Protein AF-A0A3R7VU96-F1 (afdb_monomer)

Foldseek 3Di:
DVLVVVVVVVQVVVFVVCLVVVVPDDFVVVQVVNVVSVFPHWDDWAKAQPVPRDHDPHSPGRIKIWTWTHDDPDIDTDID

Solvent-accessible surface area (backbone atoms only — not comparable to full-atom values): 4632 Å² total; per-residue (Å²): 116,70,56,62,54,52,49,51,57,48,47,55,55,45,47,60,52,38,51,75,44,51,89,78,61,51,50,68,60,52,51,54,55,46,46,76,63,70,42,69,46,67,80,49,58,47,53,30,18,75,88,76,70,39,71,63,91,50,70,86,55,62,59,38,41,39,39,30,34,21,59,75,90,46,76,47,75,54,77,75

Secondary structure (DSSP, 8-state):
-HHHHHHHHHHHHHHHHHHHS-TT--HHHHHHHHHHTT-SEEEEEEEEETTT-SPP-STTS-EEEEEEEEETTEEEEEE-

Structure (mmCIF, N/CA/C/O backbone):
data_AF-A0A3R7VU96-F1
#
_entry.id   AF-A0A3R7VU96-F1
#
loop_
_atom_site.group_PDB
_atom_site.id
_atom_site.type_symbol
_atom_site.label_atom_id
_atom_site.label_alt_id
_atom_site.label_comp_id
_atom_site.label_asym_id
_atom_site.label_entity_id
_atom_site.label_seq_id
_atom_site.pdbx_PDB_ins_code
_atom_site.Cartn_x
_atom_si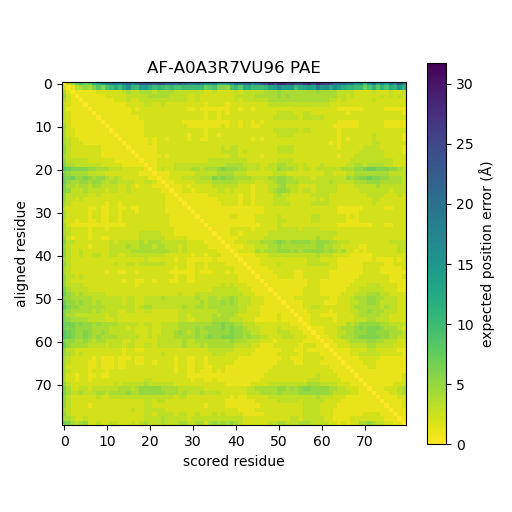te.Cartn_y
_atom_site.Cartn_z
_atom_site.occupancy
_atom_site.B_iso_or_equiv
_atom_site.auth_seq_id
_atom_site.auth_comp_id
_atom_site.auth_asym_id
_atom_site.auth_atom_id
_atom_site.pdbx_PDB_model_num
ATOM 1 N N . MET A 1 1 ? -17.810 3.746 6.271 1.00 61.22 1 MET A N 1
ATOM 2 C CA . MET A 1 1 ? -17.133 3.893 4.956 1.00 61.22 1 MET A CA 1
ATOM 3 C C . MET A 1 1 ? -15.968 4.903 4.896 1.00 61.22 1 MET A C 1
ATOM 5 O O . MET A 1 1 ? -15.187 4.828 3.956 1.00 61.22 1 MET A O 1
ATOM 9 N N . LYS A 1 2 ? -15.751 5.799 5.880 1.00 86.62 2 LYS A N 1
ATOM 10 C CA . LYS A 1 2 ? -14.678 6.825 5.813 1.00 86.62 2 LYS A CA 1
ATOM 11 C C . LYS A 1 2 ? -13.236 6.271 5.823 1.00 86.62 2 LYS A C 1
ATOM 13 O O . LYS A 1 2 ? -12.367 6.842 5.173 1.00 86.62 2 LYS A O 1
ATOM 18 N N . ILE A 1 3 ? -12.976 5.161 6.525 1.00 91.75 3 ILE A N 1
ATOM 19 C CA . ILE A 1 3 ? -11.621 4.579 6.636 1.00 91.75 3 ILE A CA 1
ATOM 20 C C . ILE A 1 3 ? -11.171 3.955 5.311 1.00 91.75 3 ILE A C 1
ATOM 22 O O . ILE A 1 3 ? -10.083 4.270 4.843 1.00 91.75 3 ILE A O 1
ATOM 26 N N . ALA A 1 4 ? -12.013 3.134 4.675 1.00 91.44 4 ALA A N 1
ATOM 27 C CA . ALA A 1 4 ? -11.671 2.485 3.407 1.00 91.44 4 ALA A CA 1
ATOM 28 C C . ALA A 1 4 ? -11.364 3.513 2.303 1.00 91.44 4 ALA A C 1
ATOM 30 O O . ALA A 1 4 ? -10.336 3.414 1.644 1.00 91.44 4 ALA A O 1
ATOM 31 N N . SER A 1 5 ? -12.182 4.566 2.183 1.00 94.81 5 SER A N 1
ATOM 32 C CA . SER A 1 5 ? -11.918 5.677 1.256 1.00 94.81 5 SER A CA 1
ATOM 33 C C . SER A 1 5 ? -10.593 6.392 1.563 1.00 94.81 5 SER A C 1
ATOM 35 O O . SER A 1 5 ? -9.802 6.649 0.656 1.00 94.81 5 SER A O 1
ATOM 37 N N . LYS A 1 6 ? -10.286 6.646 2.846 1.00 96.19 6 LYS A N 1
ATOM 38 C CA . LYS A 1 6 ? -9.005 7.246 3.256 1.00 96.19 6 LYS A CA 1
ATOM 39 C C . LYS A 1 6 ? -7.812 6.362 2.884 1.00 96.19 6 LYS A C 1
ATOM 41 O O . LYS A 1 6 ? -6.807 6.886 2.407 1.00 96.19 6 LYS A O 1
ATOM 46 N N . VAL A 1 7 ? -7.923 5.048 3.081 1.00 96.88 7 VAL A N 1
ATOM 47 C CA . VAL A 1 7 ? -6.893 4.072 2.697 1.00 96.88 7 VAL A CA 1
ATOM 48 C C . VAL A 1 7 ? -6.717 4.039 1.180 1.00 96.88 7 VAL A C 1
ATOM 50 O O . VAL A 1 7 ? -5.589 4.144 0.714 1.00 96.88 7 VAL A O 1
ATOM 53 N N . HIS A 1 8 ? -7.805 3.999 0.411 1.00 96.56 8 HIS A N 1
ATOM 54 C CA . HIS A 1 8 ? -7.759 4.016 -1.051 1.00 96.56 8 HIS A CA 1
ATOM 55 C C . HIS A 1 8 ? -7.077 5.288 -1.591 1.00 96.56 8 HIS A C 1
ATOM 57 O O . HIS A 1 8 ? -6.143 5.213 -2.389 1.00 96.56 8 HIS A O 1
ATOM 63 N N . LEU A 1 9 ? -7.455 6.474 -1.095 1.00 97.00 9 LEU A N 1
ATOM 64 C CA . LEU A 1 9 ? -6.803 7.740 -1.463 1.00 97.00 9 LEU A CA 1
ATOM 65 C C . LEU A 1 9 ? -5.318 7.772 -1.068 1.00 97.00 9 LEU A C 1
ATOM 67 O O . LEU A 1 9 ? -4.485 8.305 -1.805 1.00 97.00 9 LEU A O 1
ATOM 71 N N . PHE A 1 10 ? -4.979 7.216 0.096 1.00 97.56 10 PHE A N 1
ATOM 72 C CA . PHE A 1 10 ? -3.602 7.104 0.566 1.00 97.56 10 PHE A CA 1
ATOM 73 C C . PHE A 1 10 ? -2.766 6.176 -0.327 1.00 97.56 10 PHE A C 1
ATOM 75 O O . PHE A 1 10 ? -1.681 6.574 -0.753 1.00 97.56 10 PHE A O 1
ATOM 82 N N . LEU A 1 11 ? -3.273 4.986 -0.657 1.00 97.62 11 LEU A N 1
ATOM 83 C CA . LEU A 1 11 ? -2.586 4.001 -1.494 1.00 97.62 11 LEU A CA 1
ATOM 84 C C . LEU A 1 11 ? -2.396 4.506 -2.928 1.00 97.62 11 LEU A C 1
ATOM 86 O O . LEU A 1 11 ? -1.283 4.420 -3.445 1.00 97.62 11 LEU A O 1
ATOM 90 N N . ASN A 1 12 ? -3.403 5.165 -3.511 1.00 96.88 12 ASN A N 1
ATOM 91 C CA . ASN A 1 12 ? -3.283 5.848 -4.805 1.00 96.88 12 ASN A CA 1
ATOM 92 C C . ASN A 1 12 ? -2.136 6.873 -4.827 1.00 96.88 12 ASN A C 1
ATOM 94 O O . ASN A 1 12 ? -1.320 6.919 -5.753 1.00 96.88 12 ASN A O 1
ATOM 98 N N . LYS A 1 13 ? -2.029 7.702 -3.780 1.00 97.12 13 LYS A N 1
ATOM 99 C CA . LYS A 1 13 ? -0.925 8.667 -3.652 1.00 97.12 13 LYS A CA 1
ATOM 100 C C . LYS A 1 13 ? 0.415 7.958 -3.441 1.00 97.12 13 LYS A C 1
ATOM 102 O O . LYS A 1 13 ? 1.405 8.330 -4.072 1.00 97.12 13 LYS A O 1
ATOM 107 N N . LYS A 1 14 ? 0.457 6.923 -2.596 1.00 96.75 14 LYS A N 1
ATOM 108 C CA . LYS A 1 14 ? 1.678 6.159 -2.306 1.00 96.75 14 LYS A CA 1
ATOM 109 C C . LYS A 1 14 ? 2.209 5.426 -3.524 1.00 96.75 14 LYS A C 1
ATOM 111 O O . LYS A 1 14 ? 3.407 5.502 -3.765 1.00 96.75 14 LYS A O 1
ATOM 116 N N . LYS A 1 15 ? 1.352 4.822 -4.347 1.00 95.88 15 LYS A N 1
ATOM 117 C CA . LYS A 1 15 ? 1.741 4.182 -5.607 1.00 95.88 15 LYS A CA 1
ATOM 118 C C . LYS A 1 15 ? 2.554 5.115 -6.508 1.00 95.88 15 LYS A C 1
ATOM 120 O O . LYS A 1 15 ? 3.595 4.721 -7.036 1.00 95.88 15 LYS A O 1
ATOM 125 N N . ARG A 1 16 ? 2.133 6.378 -6.635 1.00 95.12 16 ARG A N 1
ATOM 126 C CA . ARG A 1 16 ? 2.859 7.397 -7.415 1.00 95.12 16 ARG A CA 1
ATOM 127 C C . ARG A 1 16 ? 4.237 7.716 -6.832 1.00 95.12 16 ARG A C 1
ATOM 129 O O . ARG A 1 16 ? 5.174 7.921 -7.597 1.00 95.12 16 ARG A O 1
ATOM 136 N N . ILE A 1 17 ? 4.361 7.761 -5.505 1.00 95.69 17 ILE A N 1
ATOM 137 C CA . ILE A 1 17 ? 5.639 7.991 -4.810 1.00 95.69 17 ILE A CA 1
ATOM 138 C C . ILE A 1 17 ? 6.564 6.784 -5.000 1.00 95.69 17 ILE A C 1
ATOM 140 O O . ILE A 1 17 ? 7.701 6.950 -5.428 1.00 95.69 17 ILE A O 1
ATOM 144 N N . ILE A 1 18 ? 6.046 5.573 -4.795 1.00 95.81 18 ILE A N 1
ATOM 145 C CA . ILE A 1 18 ? 6.771 4.309 -4.986 1.00 95.81 18 ILE A CA 1
ATOM 146 C C . ILE A 1 18 ? 7.292 4.185 -6.418 1.00 95.81 18 ILE A C 1
ATOM 148 O O . ILE A 1 18 ? 8.414 3.753 -6.630 1.00 95.81 18 ILE A O 1
ATOM 152 N N . LYS A 1 19 ? 6.515 4.606 -7.423 1.00 94.88 19 LYS A N 1
ATOM 153 C CA . LYS A 1 19 ? 6.983 4.599 -8.816 1.00 94.88 19 LYS A CA 1
ATOM 154 C C . LYS A 1 19 ? 8.181 5.525 -9.049 1.00 94.88 19 LYS A C 1
ATOM 156 O O . LYS A 1 19 ? 9.011 5.227 -9.904 1.00 94.88 19 LYS A O 1
ATOM 161 N N . LYS A 1 20 ? 8.282 6.635 -8.314 1.00 94.19 20 LYS A N 1
ATOM 162 C CA . LYS A 1 20 ? 9.432 7.548 -8.398 1.00 94.19 20 LYS A CA 1
ATOM 163 C C . LYS A 1 20 ? 10.651 7.003 -7.657 1.00 94.19 20 LYS A C 1
ATOM 165 O O . LYS A 1 20 ? 11.758 7.188 -8.150 1.00 94.19 20 LYS A O 1
ATOM 170 N N . ASP A 1 21 ? 10.428 6.323 -6.536 1.00 93.56 21 ASP A N 1
ATOM 171 C CA . ASP A 1 21 ? 11.475 5.813 -5.652 1.00 93.56 21 ASP A CA 1
ATOM 172 C C . ASP A 1 21 ? 11.309 4.312 -5.359 1.00 93.56 21 ASP A C 1
ATOM 174 O O . ASP A 1 21 ? 11.067 3.874 -4.233 1.00 93.56 21 ASP A O 1
ATOM 178 N N . LEU A 1 22 ? 11.372 3.512 -6.425 1.00 94.50 22 LEU A N 1
ATOM 179 C CA . LEU A 1 22 ? 11.092 2.079 -6.351 1.00 94.50 22 LEU A CA 1
ATOM 180 C C . LEU A 1 22 ? 12.139 1.325 -5.524 1.00 94.50 22 LEU A C 1
ATOM 182 O O . LEU A 1 22 ? 11.794 0.399 -4.793 1.00 94.50 22 LEU A O 1
ATOM 186 N N . LEU A 1 23 ? 13.411 1.709 -5.652 1.00 90.69 23 LEU A N 1
ATOM 187 C CA . LEU A 1 23 ? 14.530 1.003 -5.025 1.00 90.69 23 LEU A CA 1
ATOM 188 C C . LEU A 1 23 ? 14.485 1.100 -3.496 1.00 90.69 23 LEU A C 1
ATOM 190 O O . LEU A 1 23 ? 14.834 0.137 -2.819 1.00 90.69 23 LEU A O 1
ATOM 194 N N . ASN A 1 24 ? 13.973 2.210 -2.962 1.00 91.75 24 ASN A N 1
ATOM 195 C CA . ASN A 1 24 ? 13.815 2.414 -1.522 1.00 91.75 24 ASN A CA 1
ATOM 196 C C . ASN A 1 24 ? 12.456 1.934 -0.990 1.00 91.75 24 ASN A C 1
ATOM 198 O O . ASN A 1 24 ? 12.136 2.130 0.187 1.00 91.75 24 ASN A O 1
ATOM 202 N N . PHE A 1 25 ? 11.622 1.311 -1.830 1.00 94.25 25 PHE A N 1
ATOM 203 C CA . PHE A 1 25 ? 10.340 0.796 -1.376 1.00 94.25 25 PHE A CA 1
ATOM 204 C C . PHE A 1 25 ? 10.526 -0.310 -0.335 1.00 94.25 25 PHE A C 1
ATOM 206 O O . PHE A 1 25 ? 11.167 -1.336 -0.575 1.00 94.25 25 PHE A O 1
ATOM 213 N N . SER A 1 26 ? 9.850 -0.141 0.797 1.00 95.31 26 SER A N 1
ATOM 214 C CA . SER A 1 26 ? 9.757 -1.150 1.841 1.00 95.31 26 SER A CA 1
ATOM 215 C C . SER A 1 26 ? 8.300 -1.358 2.235 1.00 95.31 26 SER A C 1
ATOM 217 O O . SER A 1 26 ? 7.601 -0.454 2.707 1.00 95.31 26 SER A O 1
ATOM 219 N N . SER A 1 27 ? 7.848 -2.597 2.047 1.00 95.56 27 SER A N 1
ATOM 220 C CA . SER A 1 27 ? 6.505 -3.035 2.418 1.00 95.56 27 SER A CA 1
ATOM 221 C C . SER A 1 27 ? 6.271 -2.899 3.922 1.00 95.56 27 SER A C 1
ATOM 223 O O . SER A 1 27 ? 5.162 -2.578 4.336 1.00 95.56 27 SER A O 1
ATOM 225 N N . TYR A 1 28 ? 7.313 -3.049 4.746 1.00 96.69 28 TYR A N 1
ATOM 226 C CA . TYR A 1 28 ? 7.242 -2.869 6.196 1.00 96.69 28 TYR A CA 1
ATOM 227 C C . TYR A 1 28 ? 6.787 -1.459 6.595 1.00 96.69 28 TYR A C 1
ATOM 229 O O . TYR A 1 28 ? 5.872 -1.313 7.410 1.00 96.69 28 TYR A O 1
ATOM 237 N N . TYR A 1 29 ? 7.371 -0.412 6.000 1.00 96.69 29 TYR A N 1
ATOM 238 C CA . TYR A 1 29 ? 6.967 0.963 6.308 1.00 96.69 29 TYR A CA 1
ATOM 239 C C . TYR A 1 29 ? 5.550 1.254 5.825 1.00 96.69 29 TYR A C 1
ATOM 241 O O . TYR A 1 29 ? 4.771 1.851 6.567 1.00 96.69 29 TYR A O 1
ATOM 249 N N . LEU A 1 30 ? 5.179 0.768 4.637 1.00 97.62 30 LEU A N 1
ATOM 250 C CA . LEU A 1 30 ? 3.825 0.962 4.126 1.00 97.62 30 LEU A CA 1
ATOM 251 C C . LEU A 1 30 ? 2.782 0.232 4.991 1.00 97.62 30 LEU A C 1
ATOM 253 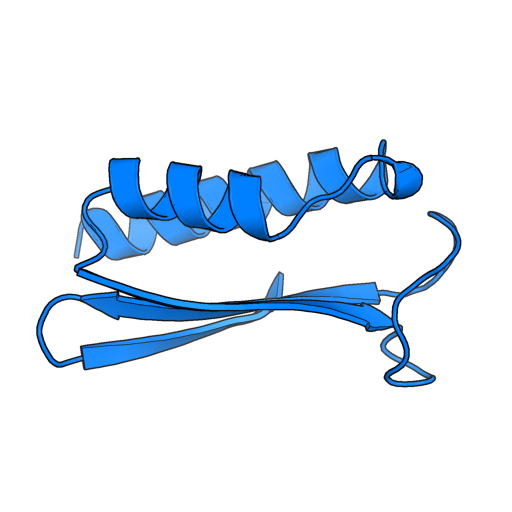O O . LEU A 1 30 ? 1.741 0.808 5.302 1.00 97.62 30 LEU A O 1
ATOM 257 N N . LYS A 1 31 ? 3.085 -0.981 5.478 1.00 98.00 31 LYS A N 1
ATOM 258 C CA . LYS A 1 31 ? 2.254 -1.689 6.468 1.00 98.00 31 LYS A CA 1
ATOM 259 C C . LYS A 1 31 ? 2.073 -0.854 7.741 1.00 98.00 31 LYS A C 1
ATOM 261 O O . LYS A 1 31 ? 0.946 -0.687 8.196 1.00 98.00 31 LYS A O 1
ATOM 266 N N . LYS A 1 32 ? 3.143 -0.258 8.285 1.00 97.44 32 LYS A N 1
ATOM 267 C CA . LYS A 1 32 ? 3.049 0.640 9.454 1.00 97.44 32 LYS A CA 1
ATOM 268 C C . LYS A 1 32 ? 2.197 1.881 9.190 1.00 97.44 32 LYS A C 1
ATOM 270 O O . LYS A 1 32 ? 1.422 2.279 10.056 1.00 97.44 32 LYS A O 1
ATOM 275 N N . GLU A 1 33 ? 2.339 2.511 8.027 1.00 97.56 33 GLU A N 1
ATOM 276 C CA . GLU A 1 33 ? 1.522 3.673 7.667 1.00 97.56 33 GLU A CA 1
ATOM 277 C C . GLU A 1 33 ? 0.043 3.309 7.525 1.00 97.56 33 GLU A C 1
ATOM 279 O O . GLU A 1 33 ? -0.807 4.057 8.004 1.00 97.56 33 GLU A O 1
ATOM 284 N N . LEU A 1 34 ? -0.266 2.142 6.952 1.00 97.56 34 LEU A N 1
ATOM 285 C CA . LEU A 1 34 ? -1.627 1.617 6.918 1.00 97.56 34 LEU A CA 1
ATOM 286 C C . LEU A 1 34 ? -2.173 1.442 8.340 1.00 97.56 34 LEU A C 1
ATOM 288 O O . LEU A 1 34 ? -3.233 1.984 8.637 1.00 97.56 34 LEU A O 1
ATOM 292 N N . MET A 1 35 ? -1.439 0.805 9.258 1.00 96.56 35 MET A N 1
ATOM 293 C CA . MET A 1 35 ? -1.888 0.652 10.655 1.00 96.56 35 MET A CA 1
ATOM 294 C C . MET A 1 35 ? -2.232 1.997 11.325 1.00 96.56 35 MET A C 1
ATOM 296 O O . MET A 1 35 ? -3.230 2.094 12.040 1.00 96.56 35 MET A O 1
ATOM 300 N N . LYS A 1 36 ? -1.496 3.079 11.023 1.00 97.25 36 LYS A N 1
ATOM 301 C CA . LYS A 1 36 ? -1.815 4.442 11.507 1.00 97.25 36 LYS A CA 1
ATOM 302 C C . LYS A 1 36 ? -3.149 4.989 10.971 1.00 97.25 36 LYS A C 1
ATOM 304 O O . LYS A 1 36 ? -3.726 5.896 11.568 1.00 97.25 36 LYS A O 1
ATOM 309 N N . LEU A 1 37 ? -3.668 4.443 9.870 1.00 96.06 37 LEU A N 1
ATOM 310 C CA . LEU A 1 37 ? -4.987 4.760 9.311 1.00 96.06 37 LEU A CA 1
ATOM 311 C C . LEU A 1 37 ? -6.133 3.964 9.954 1.00 96.06 37 LEU A C 1
ATOM 313 O O . LEU A 1 37 ? -7.263 4.064 9.477 1.00 96.06 37 LEU A O 1
ATOM 317 N N . LYS A 1 38 ? -5.872 3.241 11.052 1.00 95.00 38 LYS A N 1
ATOM 318 C CA . LYS A 1 38 ? -6.849 2.419 11.786 1.00 95.00 38 LYS A CA 1
ATOM 319 C C . LYS A 1 38 ? -7.349 1.193 11.009 1.00 95.00 38 LYS A C 1
ATOM 321 O O . LYS A 1 38 ? -8.481 0.762 11.223 1.00 95.00 38 LYS A O 1
ATOM 326 N N . VAL A 1 39 ? -6.531 0.621 10.120 1.00 96.56 39 VAL A N 1
ATOM 327 C CA . VAL A 1 39 ? -6.779 -0.763 9.674 1.00 96.56 39 VAL A CA 1
ATOM 328 C C . VAL A 1 39 ? -6.406 -1.738 10.787 1.00 96.56 39 VAL A C 1
ATOM 330 O O . VAL A 1 39 ? -5.463 -1.501 11.538 1.00 96.56 39 VAL A O 1
ATOM 333 N N . SER A 1 40 ? -7.168 -2.821 10.905 1.00 96.88 40 SER A N 1
ATOM 334 C CA . SER A 1 40 ? -7.036 -3.793 11.995 1.00 96.88 40 SER A CA 1
ATOM 335 C C . SER A 1 40 ? -5.841 -4.722 11.796 1.00 96.88 40 SER A C 1
ATOM 337 O O . SER A 1 40 ? -5.154 -5.068 12.750 1.00 96.88 40 SER A O 1
ATOM 339 N N . LYS A 1 41 ? -5.587 -5.115 10.547 1.00 97.50 41 LYS A N 1
ATOM 340 C CA . LYS A 1 41 ? -4.480 -5.987 10.147 1.00 97.50 41 LYS A CA 1
ATOM 341 C C . LYS A 1 41 ? -4.121 -5.701 8.695 1.00 97.50 41 LYS A C 1
ATOM 343 O O . LYS A 1 41 ? -4.999 -5.374 7.902 1.00 97.50 41 LYS A O 1
ATOM 348 N N . VAL A 1 42 ? -2.853 -5.866 8.335 1.00 98.12 42 VAL A N 1
ATOM 349 C CA . VAL A 1 42 ? -2.407 -5.876 6.936 1.00 98.12 42 VAL A CA 1
ATOM 350 C C . VAL A 1 42 ? -1.832 -7.251 6.628 1.00 98.12 42 VAL A C 1
ATOM 352 O O . VAL A 1 42 ? -0.851 -7.649 7.253 1.00 98.12 42 VAL A O 1
ATOM 355 N N . ASP A 1 43 ? -2.433 -7.972 5.683 1.00 97.81 43 ASP A N 1
ATOM 356 C CA . ASP A 1 43 ? -1.933 -9.282 5.257 1.00 97.81 43 ASP A CA 1
ATOM 357 C C . ASP A 1 43 ? -0.675 -9.097 4.408 1.00 97.81 43 ASP A C 1
ATOM 359 O O . ASP A 1 43 ? 0.438 -9.449 4.812 1.00 97.81 43 ASP A O 1
ATOM 363 N N . TYR A 1 44 ? -0.831 -8.450 3.254 1.00 98.06 44 TYR A N 1
ATOM 364 C CA . TYR A 1 44 ? 0.261 -8.224 2.319 1.00 98.06 44 TYR A CA 1
ATOM 365 C C . TYR A 1 44 ? 0.216 -6.828 1.711 1.00 98.06 44 TYR A C 1
ATOM 367 O O . TYR A 1 44 ? -0.817 -6.160 1.657 1.00 98.06 44 TYR A O 1
ATOM 375 N N . VAL A 1 45 ? 1.403 -6.400 1.289 1.00 98.19 45 VAL A N 1
ATOM 376 C CA . VAL A 1 45 ? 1.678 -5.173 0.548 1.00 98.19 45 VAL A CA 1
ATOM 377 C C . VAL A 1 45 ? 2.842 -5.514 -0.367 1.00 98.19 45 VAL A C 1
ATOM 379 O O . VAL A 1 45 ? 3.973 -5.652 0.104 1.00 98.19 45 VAL A O 1
ATOM 382 N N . GLU A 1 46 ? 2.564 -5.695 -1.649 1.00 97.44 46 GLU A N 1
ATOM 383 C CA . GLU A 1 46 ? 3.512 -6.278 -2.596 1.00 97.44 46 GLU A CA 1
ATOM 384 C C . GLU A 1 46 ? 3.521 -5.508 -3.911 1.00 97.44 46 GLU A C 1
ATOM 386 O O . GLU A 1 46 ? 2.535 -4.885 -4.300 1.00 97.44 46 GLU A O 1
ATOM 391 N N . LEU A 1 47 ? 4.670 -5.521 -4.585 1.00 97.81 47 LEU A N 1
ATOM 392 C CA . LEU A 1 47 ? 4.826 -4.941 -5.911 1.00 97.81 47 LEU A CA 1
ATOM 393 C C . LEU A 1 47 ? 5.100 -6.064 -6.891 1.00 97.81 47 LEU A C 1
ATOM 395 O O . LEU A 1 47 ? 6.078 -6.792 -6.720 1.00 97.81 47 LEU A O 1
ATOM 399 N N . TYR A 1 48 ? 4.294 -6.130 -7.942 1.00 97.75 48 TYR A N 1
ATOM 400 C CA . TYR A 1 48 ? 4.484 -7.097 -9.010 1.00 97.75 48 TYR A CA 1
ATOM 401 C C . TYR A 1 48 ? 4.472 -6.413 -10.359 1.00 97.75 48 TYR A C 1
ATOM 403 O O . TYR A 1 48 ? 3.587 -5.607 -10.657 1.00 97.75 48 TYR A O 1
ATOM 411 N N . ASN A 1 49 ? 5.466 -6.757 -11.171 1.00 97.62 49 ASN A N 1
ATOM 412 C CA . ASN A 1 49 ? 5.437 -6.515 -12.597 1.00 97.62 49 ASN A CA 1
ATOM 413 C C . ASN A 1 49 ? 4.238 -7.269 -13.195 1.00 97.62 49 ASN A C 1
ATOM 415 O O . ASN A 1 49 ? 4.062 -8.458 -12.940 1.00 97.62 49 ASN A O 1
ATOM 419 N N . LEU A 1 50 ? 3.410 -6.573 -13.970 1.00 97.12 50 LEU A N 1
ATOM 420 C CA . LEU A 1 50 ? 2.151 -7.103 -14.497 1.00 97.12 50 LEU A CA 1
ATOM 421 C C . LEU A 1 50 ? 2.350 -8.167 -15.583 1.00 97.12 50 LEU A C 1
ATOM 423 O O . LEU A 1 50 ? 1.461 -8.978 -15.804 1.00 97.12 50 LEU A O 1
ATOM 427 N N . ASN A 1 51 ? 3.517 -8.185 -16.227 1.00 96.44 51 ASN A N 1
ATOM 428 C CA . ASN A 1 51 ? 3.838 -9.143 -17.281 1.00 96.44 51 ASN A CA 1
ATOM 429 C C . ASN A 1 51 ? 4.553 -10.379 -16.723 1.00 96.44 51 ASN A C 1
ATOM 431 O O . ASN A 1 51 ? 4.335 -11.485 -17.200 1.00 96.44 51 ASN A O 1
ATOM 435 N N . THR A 1 52 ? 5.442 -10.196 -15.739 1.00 96.94 52 THR A N 1
ATOM 436 C CA . THR A 1 52 ? 6.312 -11.280 -15.240 1.00 96.94 52 THR A CA 1
ATOM 437 C C . THR A 1 52 ? 5.898 -11.833 -13.884 1.00 96.94 52 THR A C 1
ATOM 439 O O . THR A 1 52 ? 6.429 -12.862 -13.474 1.00 96.94 52 THR A O 1
ATOM 442 N N . LEU A 1 53 ? 5.008 -11.140 -13.164 1.00 95.19 53 LEU A N 1
ATOM 443 C CA . LEU A 1 53 ? 4.603 -11.447 -11.787 1.00 95.19 53 LEU A CA 1
ATOM 444 C C . LEU A 1 53 ? 5.783 -11.539 -10.803 1.00 95.19 53 LEU A C 1
ATOM 446 O O . LEU A 1 53 ? 5.668 -12.103 -9.718 1.00 95.19 53 LEU A O 1
ATOM 450 N N . LYS A 1 54 ? 6.934 -10.957 -11.160 1.00 96.44 54 LYS A N 1
ATOM 451 C CA . LYS A 1 54 ? 8.104 -10.814 -10.287 1.00 96.44 54 LYS A CA 1
ATOM 452 C C . LYS A 1 54 ? 8.135 -9.420 -9.673 1.00 96.44 54 LYS A C 1
ATOM 454 O O . LYS A 1 54 ? 7.484 -8.495 -10.164 1.00 96.44 54 LYS A O 1
ATOM 459 N N . LYS A 1 55 ? 8.915 -9.252 -8.603 1.00 95.38 55 LYS A N 1
ATOM 460 C CA . LYS A 1 55 ? 9.163 -7.929 -8.021 1.00 95.38 55 LYS A CA 1
ATOM 461 C C . LYS A 1 55 ? 9.795 -7.022 -9.090 1.00 95.38 55 LYS A C 1
ATOM 463 O O . LYS A 1 55 ? 10.790 -7.433 -9.686 1.00 95.38 55 LYS A O 1
ATOM 468 N N . PRO A 1 56 ? 9.261 -5.812 -9.326 1.00 96.75 56 PRO A N 1
ATOM 469 C CA . PRO A 1 56 ? 9.840 -4.904 -10.302 1.00 96.75 56 PRO A CA 1
ATOM 470 C C . PRO A 1 56 ? 11.219 -4.424 -9.842 1.00 96.75 56 PRO A C 1
ATOM 472 O O . PRO A 1 56 ? 11.413 -4.105 -8.665 1.00 96.75 56 PRO A O 1
ATOM 475 N N . MET A 1 57 ? 12.167 -4.354 -10.774 1.00 94.00 57 MET A N 1
ATOM 476 C CA . MET A 1 57 ? 13.541 -3.906 -10.527 1.00 94.00 57 MET A CA 1
ATOM 477 C C . MET A 1 57 ? 13.789 -2.482 -11.037 1.00 94.00 57 MET A C 1
ATOM 479 O O . MET A 1 57 ? 14.740 -1.825 -10.619 1.00 94.00 57 MET A O 1
ATOM 483 N N . SER A 1 58 ? 12.919 -1.974 -11.912 1.00 93.62 58 SER A N 1
ATOM 484 C CA . SER A 1 58 ? 13.024 -0.637 -12.495 1.00 93.62 58 SER A CA 1
ATOM 485 C C . SER A 1 58 ? 11.690 0.105 -12.532 1.00 93.62 58 SER A C 1
ATOM 487 O O . SER A 1 58 ? 10.634 -0.466 -12.790 1.00 93.62 58 SER A O 1
ATOM 489 N N . LYS A 1 59 ? 11.744 1.435 -12.386 1.00 92.44 59 LYS A N 1
ATOM 490 C CA . LYS A 1 59 ? 10.582 2.334 -12.539 1.00 92.44 59 LYS A CA 1
ATOM 491 C C . LYS A 1 59 ? 9.957 2.328 -13.941 1.00 92.44 59 LYS A C 1
ATOM 493 O O . LYS A 1 59 ? 8.846 2.831 -14.108 1.00 92.44 59 LYS A O 1
ATOM 498 N N . LYS A 1 60 ? 10.693 1.830 -14.945 1.00 93.19 60 LYS A N 1
ATOM 499 C CA . LYS A 1 60 ? 10.218 1.683 -16.330 1.00 93.19 60 LYS A CA 1
ATOM 500 C C . LYS A 1 60 ? 9.311 0.465 -16.503 1.00 93.19 60 LYS A C 1
ATOM 502 O O . LYS A 1 60 ? 8.567 0.411 -17.474 1.00 93.19 60 LYS A O 1
ATOM 507 N N . GLU A 1 61 ? 9.387 -0.502 -15.593 1.00 95.19 61 GLU A N 1
ATOM 508 C CA . GLU A 1 61 ? 8.559 -1.696 -15.668 1.00 95.19 61 GLU A CA 1
ATOM 509 C C . GLU A 1 61 ? 7.088 -1.362 -15.440 1.00 95.19 61 GLU A C 1
ATOM 511 O O . GLU A 1 61 ? 6.733 -0.459 -14.677 1.00 95.19 61 GLU A O 1
ATOM 516 N N . ASN A 1 62 ? 6.223 -2.123 -16.103 1.00 96.00 62 ASN A N 1
ATOM 517 C CA . ASN A 1 62 ? 4.800 -2.067 -15.843 1.00 96.00 62 ASN A CA 1
ATOM 518 C C . ASN A 1 62 ? 4.504 -2.890 -14.588 1.00 96.00 62 ASN A C 1
ATOM 520 O O . ASN A 1 62 ? 4.620 -4.112 -14.619 1.00 96.00 62 ASN A O 1
ATOM 524 N N . PHE A 1 63 ? 4.173 -2.238 -13.476 1.00 97.44 63 PHE A N 1
ATOM 525 C CA . PHE A 1 63 ? 3.936 -2.902 -12.19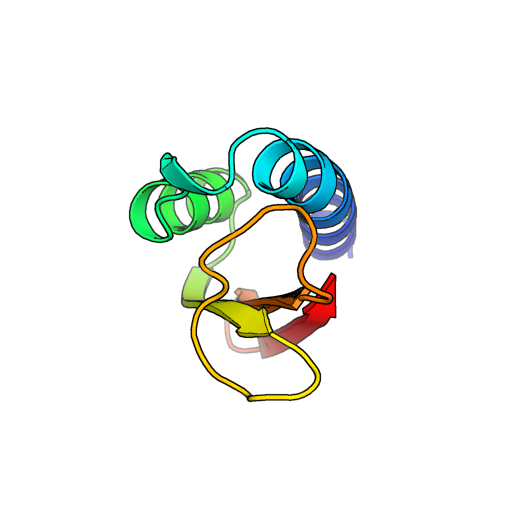5 1.00 97.44 63 PHE A CA 1
ATOM 526 C C . PHE A 1 63 ? 2.773 -2.258 -11.446 1.00 97.44 63 PHE A C 1
ATOM 528 O O . PHE A 1 63 ? 2.579 -1.048 -11.569 1.00 97.44 63 PHE A O 1
ATOM 535 N N . ASN A 1 64 ? 2.097 -3.024 -10.585 1.00 97.50 64 ASN A N 1
ATOM 536 C CA . ASN A 1 6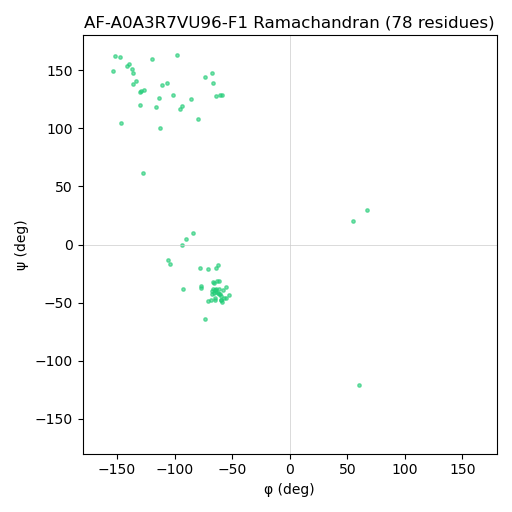4 ? 1.074 -2.544 -9.644 1.00 97.50 64 ASN A CA 1
ATOM 537 C C . ASN A 1 64 ? 1.457 -2.821 -8.186 1.00 97.50 64 ASN A C 1
ATOM 539 O O . ASN A 1 64 ? 2.350 -3.617 -7.896 1.00 97.50 64 ASN A O 1
ATOM 543 N N . LEU A 1 65 ? 0.825 -2.072 -7.283 1.00 98.06 65 LEU A N 1
ATOM 544 C CA . LEU A 1 65 ? 0.857 -2.274 -5.841 1.00 98.06 65 LEU A CA 1
ATOM 545 C C . LEU A 1 65 ? -0.369 -3.087 -5.433 1.00 98.06 65 LEU A C 1
ATOM 547 O O . LEU A 1 65 ? -1.492 -2.613 -5.562 1.00 98.06 65 LEU A O 1
ATOM 551 N N . PHE A 1 66 ? -0.138 -4.282 -4.911 1.00 98.31 66 PHE A N 1
ATOM 552 C CA . PHE A 1 66 ? -1.164 -5.198 -4.433 1.00 98.31 66 PHE A CA 1
ATOM 553 C C . PHE A 1 66 ? -1.239 -5.123 -2.915 1.00 98.31 66 PHE A C 1
ATOM 555 O O . PHE A 1 66 ? -0.217 -5.236 -2.232 1.00 98.31 66 PHE A O 1
ATOM 562 N N . VAL A 1 67 ? -2.441 -4.925 -2.375 1.00 98.25 67 VAL A N 1
ATOM 563 C CA . VAL A 1 67 ? -2.641 -4.778 -0.931 1.00 98.25 67 VAL A CA 1
ATOM 564 C C . VAL A 1 67 ? -3.851 -5.578 -0.472 1.00 98.25 67 VAL A C 1
ATOM 566 O O . VAL A 1 67 ? -4.905 -5.534 -1.102 1.00 98.25 67 VAL A O 1
ATOM 569 N N . ALA A 1 68 ? -3.711 -6.247 0.672 1.00 98.25 68 ALA A N 1
ATOM 570 C CA . ALA A 1 68 ? -4.834 -6.802 1.416 1.00 98.25 68 ALA A CA 1
ATOM 571 C C . ALA A 1 68 ? -4.772 -6.390 2.887 1.00 98.25 68 ALA A C 1
ATOM 573 O O . ALA A 1 68 ? -3.734 -6.514 3.546 1.00 98.25 68 ALA A O 1
ATOM 574 N N . TYR A 1 69 ? -5.892 -5.907 3.413 1.00 98.12 69 TYR A N 1
ATOM 575 C CA . TYR A 1 69 ? -6.001 -5.453 4.796 1.00 98.12 69 TYR A CA 1
ATOM 576 C C . TYR A 1 69 ? -7.394 -5.706 5.367 1.00 98.12 69 TYR A C 1
ATOM 578 O O . TYR A 1 69 ? -8.363 -5.892 4.637 1.00 98.12 69 TYR A O 1
ATOM 586 N N . PHE A 1 70 ? -7.494 -5.684 6.691 1.00 97.75 70 PHE A N 1
ATOM 587 C CA . PHE A 1 70 ? -8.733 -5.903 7.421 1.00 97.75 70 PHE A CA 1
ATOM 588 C C . PHE A 1 70 ? -9.285 -4.612 8.018 1.00 97.75 70 PHE A C 1
ATOM 590 O O . PHE A 1 70 ? -8.548 -3.809 8.600 1.00 97.75 70 PHE A O 1
ATOM 597 N N . LEU A 1 71 ? -10.604 -4.457 7.930 1.00 95.81 71 LEU A N 1
ATOM 598 C CA . LEU A 1 71 ? -11.395 -3.551 8.756 1.00 95.81 71 LEU A CA 1
ATOM 599 C C . LEU A 1 71 ? -12.292 -4.404 9.656 1.00 95.81 71 LEU A C 1
ATOM 601 O O . LEU A 1 71 ? -13.305 -4.939 9.206 1.00 95.81 71 LEU A O 1
ATOM 605 N N . GLY A 1 72 ? -11.893 -4.572 10.917 1.00 94.12 72 GLY A N 1
ATOM 606 C CA . GLY A 1 72 ? -12.484 -5.586 11.788 1.00 94.12 72 GLY A CA 1
ATOM 607 C C . GLY A 1 72 ? -12.267 -6.978 11.193 1.00 94.12 72 GLY A C 1
ATOM 608 O O . GLY A 1 72 ? -11.133 -7.356 10.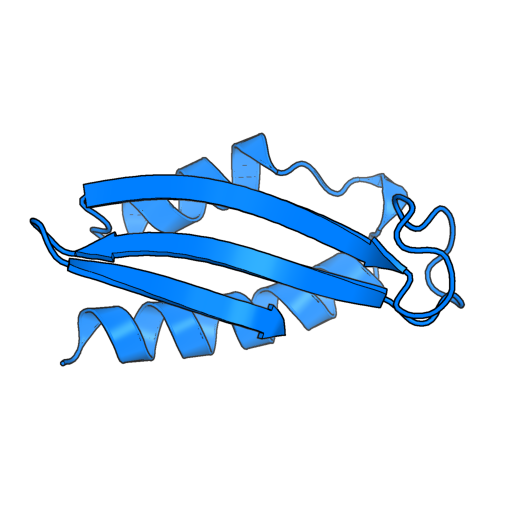911 1.00 94.12 72 GLY A O 1
ATOM 609 N N . ASN A 1 73 ? -13.357 -7.699 10.933 1.00 95.88 73 ASN A N 1
ATOM 610 C CA . ASN A 1 73 ? -13.321 -9.050 10.361 1.00 95.88 73 ASN A CA 1
ATOM 611 C C . ASN A 1 73 ? -13.451 -9.065 8.828 1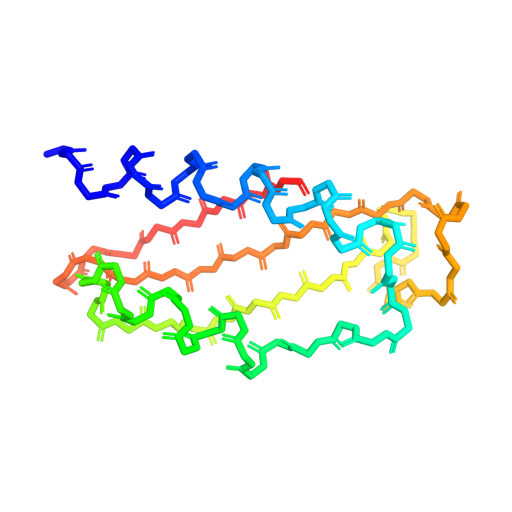.00 95.88 73 ASN A C 1
ATOM 613 O O . ASN A 1 73 ? -13.435 -10.130 8.218 1.00 95.88 73 ASN A O 1
ATOM 617 N N . ILE A 1 74 ? -13.586 -7.895 8.193 1.00 96.50 74 ILE A N 1
ATOM 618 C CA . ILE A 1 74 ? -13.765 -7.785 6.743 1.00 96.50 74 ILE A CA 1
ATOM 619 C C . ILE A 1 74 ? -12.405 -7.590 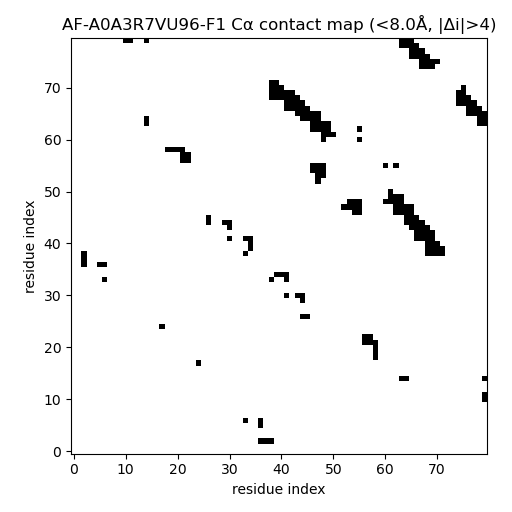6.085 1.00 96.50 74 ILE A C 1
ATOM 621 O O . ILE A 1 74 ? -11.738 -6.581 6.327 1.00 96.50 74 ILE A O 1
ATOM 625 N N . ARG A 1 75 ? -12.023 -8.531 5.220 1.00 97.62 75 ARG A N 1
ATOM 626 C CA . ARG A 1 75 ? -10.824 -8.444 4.383 1.00 97.62 75 ARG A CA 1
ATOM 627 C C . ARG A 1 75 ? -11.139 -7.686 3.098 1.00 97.62 75 ARG A C 1
ATOM 629 O O . ARG A 1 75 ? -12.042 -8.065 2.360 1.00 97.62 75 ARG A O 1
ATOM 636 N N . LEU A 1 76 ? -10.370 -6.642 2.825 1.00 97.31 76 LEU A N 1
ATOM 637 C CA . LEU A 1 76 ? -10.421 -5.867 1.592 1.00 97.31 76 LEU A CA 1
ATOM 638 C C . LEU A 1 76 ? -9.144 -6.115 0.794 1.00 97.31 76 LEU A C 1
ATOM 640 O O . LEU A 1 76 ? -8.052 -6.140 1.366 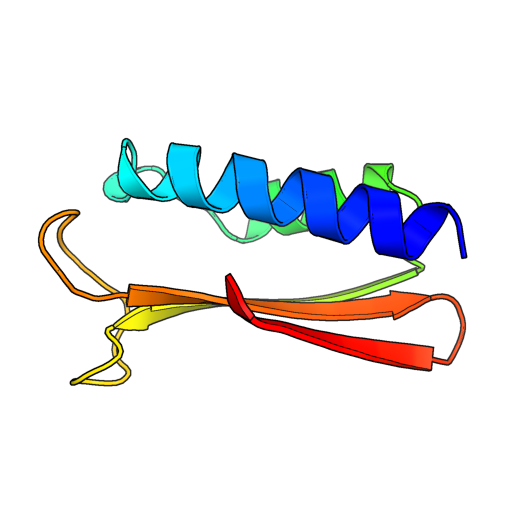1.00 97.31 76 LEU A O 1
ATOM 644 N N . ILE A 1 77 ? -9.299 -6.297 -0.515 1.00 97.88 77 ILE A N 1
ATOM 645 C CA . ILE A 1 77 ? -8.212 -6.510 -1.470 1.00 97.88 77 ILE A CA 1
ATOM 646 C C . ILE A 1 77 ? -8.374 -5.480 -2.580 1.00 97.88 77 ILE A C 1
ATOM 648 O O . ILE A 1 77 ? -9.484 -5.288 -3.072 1.00 97.88 77 ILE A O 1
ATOM 652 N N . ASP A 1 78 ? -7.283 -4.816 -2.944 1.00 97.25 78 ASP A N 1
ATOM 653 C CA . ASP A 1 78 ? -7.274 -3.824 -4.019 1.00 97.25 78 ASP A CA 1
ATOM 654 C C . ASP A 1 78 ? -5.879 -3.754 -4.664 1.00 97.25 78 ASP A C 1
ATOM 656 O O . ASP A 1 78 ? -4.875 -4.195 -4.080 1.00 97.25 78 ASP A O 1
ATOM 660 N N . ASN A 1 79 ? -5.812 -3.189 -5.868 1.00 97.06 79 ASN A N 1
ATOM 661 C CA . ASN A 1 79 ? -4.570 -2.959 -6.591 1.00 97.06 79 ASN A CA 1
ATOM 662 C C . ASN A 1 79 ? -4.502 -1.548 -7.179 1.00 97.06 79 ASN A C 1
ATOM 664 O O . ASN A 1 79 ? -5.470 -1.038 -7.735 1.00 97.06 79 ASN A O 1
ATOM 668 N N . PHE A 1 80 ? -3.313 -0.953 -7.118 1.00 95.44 80 PHE A N 1
ATOM 669 C CA . PHE A 1 80 ? -3.057 0.442 -7.485 1.00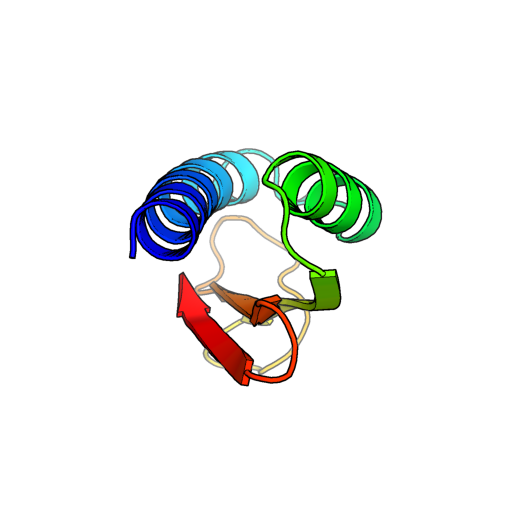 95.44 80 PHE A CA 1
ATOM 670 C C . PHE A 1 80 ? -1.889 0.583 -8.459 1.00 95.44 80 PHE A C 1
ATOM 672 O O . PHE A 1 80 ? -0.887 -0.163 -8.310 1.00 95.44 80 PHE A O 1
#

Nearest PDB structures (foldseek):
  5kwv-assembly1_A  TM=6.585E-01  e=2.246E-02  Neisseria gonorrhoeae NCCP11945
  2x3f-assembly1_B  TM=6.279E-01  e=6.075E-02  Staphylococcus aureus subsp. aureus MRSA252
  3ag6-assembly1_B  TM=6.108E-01  e=1.063E-01  Staphylococcus aureus subsp. aureus NCTC 8325
  2x3f-assembly1_A  TM=5.667E-01  e=9.388E-02  Staphylococcus aureus subsp. aureus MRSA252
  3ag5-assembly1_A  TM=5.864E-01  e=1.281E-01  Staphylococcus aureus subsp. aureus NCTC 8325

Mean predicted aligned error: 2.57 Å

pLDDT: mean 95.66, std 4.38, range [61.22, 98.31]

Sequence (80 aa):
MKIASKVHLFLNKKKRIIKKDLLNFSSYYLKKELMKLKVSKVDYVELYNLNTLKKPMSKKENFNLFVAYFLGNIRLIDNF

Radius of gyration: 12.48 Å; Cα contacts (8 Å, |Δi|>4): 109; chains: 1; bounding box: 32×20×29 Å